Protein AF-A0A957D591-F1 (afdb_monomer_lite)

Radius of gyration: 12.86 Å; chains: 1; bounding box: 23×28×40 Å

Secondary structure (DSSP, 8-state):
------TTEEEEEE-SSEEEEEEE-SS-EEEEEEETTEEEEEEHHHHHHHHHHHHH--

Sequence (58 aa):
MDNNHNDNDEMLAESDNFAVWRSEEIDDVLYHIEMGGITLHLTSEEWDEFSILIKSAS

pLDDT: mean 88.18, std 16.73, range [35.78, 98.19]

Foldseek 3Di:
DDPPPPVFKAWDDDDPAWTWIWGDDPPFIWIWIGGNPDIDIDTPVRVVVVVVVVVVVD

Structure (mmCIF, N/CA/C/O backb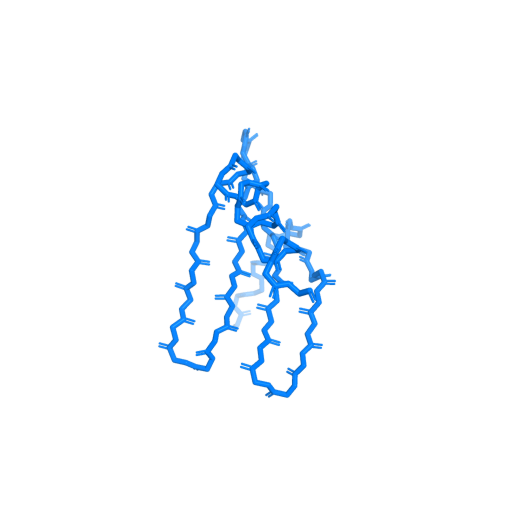one):
data_AF-A0A957D591-F1
#
_entry.id   AF-A0A957D591-F1
#
loop_
_atom_site.group_PDB
_atom_site.id
_atom_site.type_symbol
_atom_site.label_atom_id
_atom_site.label_alt_id
_atom_site.label_comp_id
_atom_site.label_asym_id
_atom_site.label_entity_id
_atom_site.label_seq_id
_atom_site.pdbx_PDB_ins_code
_atom_site.Cartn_x
_atom_site.Cartn_y
_atom_site.Cartn_z
_atom_site.occupancy
_atom_site.B_iso_or_equiv
_atom_site.auth_seq_id
_atom_site.auth_comp_id
_atom_site.auth_asym_id
_atom_site.auth_atom_id
_atom_site.pdbx_PDB_model_num
ATOM 1 N N . MET A 1 1 ? 2.927 -16.522 -23.396 1.00 35.78 1 MET A N 1
ATOM 2 C CA . MET A 1 1 ? 2.884 -15.934 -22.046 1.00 35.78 1 MET A CA 1
ATOM 3 C C . MET A 1 1 ? 4.009 -14.925 -22.048 1.00 35.78 1 MET A C 1
ATOM 5 O O . MET A 1 1 ? 5.160 -15.337 -22.019 1.00 35.78 1 MET A O 1
ATOM 9 N N . ASP A 1 2 ? 3.679 -13.663 -22.318 1.00 37.31 2 ASP A N 1
ATOM 10 C CA . ASP A 1 2 ? 4.660 -12.578 -22.349 1.00 37.31 2 ASP A CA 1
ATOM 11 C C . AS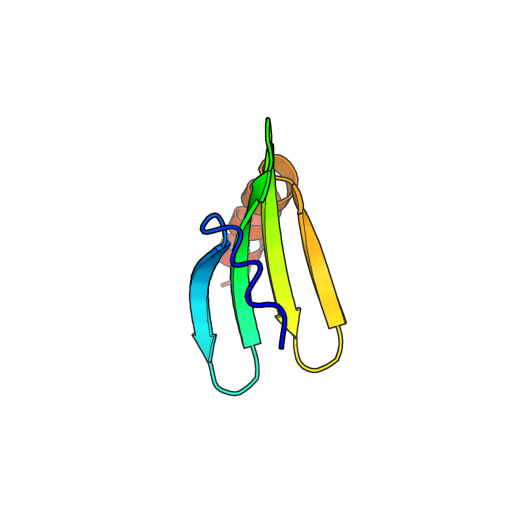P A 1 2 ? 5.099 -12.297 -20.915 1.00 37.31 2 ASP A C 1
ATOM 13 O O . ASP A 1 2 ? 4.345 -11.739 -20.123 1.00 37.31 2 ASP A O 1
ATOM 17 N N . ASN A 1 3 ? 6.309 -12.734 -20.577 1.00 45.69 3 ASN A N 1
ATOM 18 C CA . ASN A 1 3 ? 6.978 -12.363 -19.339 1.00 45.69 3 ASN A CA 1
ATOM 19 C C . ASN A 1 3 ? 7.672 -11.019 -19.568 1.00 45.69 3 ASN A C 1
ATOM 21 O O . ASN A 1 3 ? 8.885 -10.965 -19.751 1.00 45.69 3 ASN A O 1
ATOM 25 N N . ASN A 1 4 ? 6.893 -9.941 -19.594 1.00 44.62 4 ASN A N 1
ATOM 26 C CA . ASN A 1 4 ? 7.431 -8.592 -19.466 1.00 44.62 4 ASN A CA 1
ATOM 27 C C . ASN A 1 4 ? 7.558 -8.276 -17.966 1.00 44.62 4 ASN A C 1
ATOM 29 O O . ASN A 1 4 ? 6.729 -7.557 -17.417 1.00 44.62 4 ASN A O 1
ATOM 33 N N . HIS A 1 5 ? 8.530 -8.901 -17.288 1.00 47.72 5 HIS A N 1
ATOM 34 C CA . HIS A 1 5 ? 8.949 -8.467 -15.953 1.00 47.72 5 HIS A CA 1
ATOM 35 C C . HIS A 1 5 ? 9.662 -7.128 -16.131 1.00 47.72 5 HIS A C 1
ATOM 37 O O . HIS A 1 5 ? 10.813 -7.071 -16.559 1.00 47.72 5 HIS A O 1
ATOM 43 N N . ASN A 1 6 ? 8.938 -6.046 -15.872 1.00 49.38 6 ASN A N 1
ATOM 44 C CA . ASN A 1 6 ? 9.574 -4.812 -15.458 1.00 49.38 6 ASN A CA 1
ATOM 45 C C . ASN A 1 6 ? 10.065 -5.101 -14.029 1.00 49.38 6 ASN A C 1
ATOM 47 O O . ASN A 1 6 ? 9.239 -5.208 -13.129 1.00 49.38 6 ASN A O 1
ATOM 51 N N . ASP A 1 7 ? 11.362 -5.363 -13.841 1.00 56.75 7 ASP A N 1
ATOM 52 C CA . ASP A 1 7 ? 12.001 -5.763 -12.565 1.00 56.75 7 ASP A CA 1
ATOM 53 C C . ASP A 1 7 ? 12.025 -4.621 -11.518 1.00 56.75 7 ASP A C 1
ATOM 55 O O . ASP A 1 7 ? 12.998 -4.441 -10.788 1.00 56.75 7 ASP A O 1
ATOM 59 N N . ASN A 1 8 ? 10.961 -3.825 -11.452 1.00 78.12 8 ASN A N 1
ATOM 60 C CA . ASN A 1 8 ? 10.862 -2.621 -10.634 1.00 78.12 8 ASN A CA 1
ATOM 61 C C . ASN A 1 8 ? 9.852 -2.764 -9.483 1.00 78.12 8 ASN A C 1
ATOM 63 O O . ASN A 1 8 ? 9.667 -1.816 -8.720 1.00 78.12 8 ASN A O 1
ATOM 67 N N . ASP A 1 9 ? 9.202 -3.925 -9.360 1.00 90.81 9 ASP A N 1
ATOM 68 C CA . ASP A 1 9 ? 8.223 -4.195 -8.309 1.00 90.81 9 ASP A CA 1
ATOM 69 C C . ASP A 1 9 ? 8.895 -4.878 -7.106 1.00 90.81 9 ASP A C 1
ATOM 71 O O . ASP A 1 9 ? 9.532 -5.927 -7.230 1.00 90.81 9 ASP A O 1
ATOM 75 N N . GLU A 1 10 ? 8.730 -4.306 -5.914 1.00 94.56 10 GLU A N 1
ATOM 76 C CA . GLU A 1 10 ? 9.276 -4.819 -4.657 1.00 94.56 10 GLU A CA 1
ATOM 77 C C . GLU A 1 10 ? 8.162 -5.088 -3.641 1.00 94.56 10 GLU A C 1
ATOM 79 O O . GLU A 1 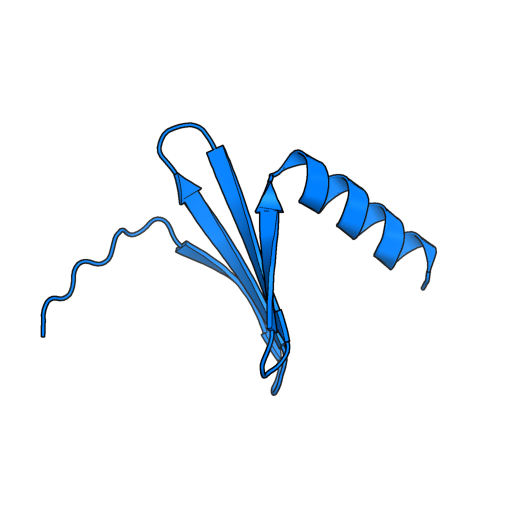10 ? 7.428 -4.184 -3.235 1.00 94.56 10 GLU A O 1
ATOM 84 N N . MET A 1 11 ? 8.070 -6.335 -3.174 1.00 95.94 11 MET A N 1
ATOM 85 C CA . MET A 1 11 ? 7.177 -6.719 -2.080 1.00 95.94 11 MET A CA 1
ATOM 86 C C . MET A 1 11 ? 7.743 -6.244 -0.736 1.00 95.94 11 MET A C 1
ATOM 88 O O . MET A 1 11 ? 8.844 -6.634 -0.351 1.00 95.94 11 MET A O 1
ATOM 92 N N . LEU A 1 12 ? 6.973 -5.444 0.003 1.00 96.62 12 LEU A N 1
ATOM 93 C CA . LEU A 1 12 ? 7.380 -4.878 1.294 1.00 96.62 12 LEU A CA 1
ATOM 94 C C . LEU A 1 12 ? 6.825 -5.680 2.474 1.00 96.62 12 LEU A C 1
ATOM 96 O O . LEU A 1 12 ? 7.510 -5.865 3.481 1.00 96.62 12 LEU A O 1
ATOM 100 N N . ALA A 1 13 ? 5.578 -6.140 2.365 1.00 95.81 13 ALA A N 1
ATOM 101 C CA . ALA A 1 13 ? 4.925 -6.969 3.371 1.00 95.81 13 ALA A CA 1
ATOM 102 C C . ALA A 1 13 ? 3.752 -7.743 2.762 1.00 95.81 13 ALA A C 1
ATOM 104 O O . ALA A 1 13 ? 3.004 -7.203 1.956 1.00 95.81 13 ALA A O 1
ATOM 105 N N . GLU A 1 14 ? 3.528 -8.973 3.214 1.00 96.25 14 GLU A N 1
ATOM 106 C CA . GLU A 1 14 ? 2.362 -9.769 2.827 1.00 96.25 14 GLU A CA 1
ATOM 107 C C . GLU A 1 14 ? 1.812 -10.569 4.013 1.00 96.25 14 GLU A C 1
ATOM 109 O O . GLU A 1 14 ? 2.507 -10.871 4.985 1.00 96.25 14 GLU A O 1
ATOM 114 N N . SER A 1 15 ? 0.527 -10.888 3.935 1.00 94.62 15 SER A N 1
ATOM 115 C CA . SER A 1 15 ? -0.220 -11.755 4.841 1.00 94.62 15 SER A CA 1
ATOM 116 C C . SER A 1 15 ? -1.300 -12.487 4.041 1.00 94.62 15 SER A C 1
ATOM 118 O O . SER A 1 15 ? -1.470 -12.231 2.853 1.00 94.62 15 SER A O 1
ATOM 120 N N . ASP A 1 16 ? -2.098 -13.331 4.696 1.00 93.56 16 ASP A N 1
ATOM 121 C CA . ASP A 1 16 ? -3.111 -14.150 4.017 1.00 93.56 16 ASP A CA 1
ATOM 122 C C . ASP A 1 16 ? -4.123 -13.355 3.167 1.00 93.56 16 ASP A C 1
ATOM 124 O O . ASP A 1 16 ? -4.638 -13.885 2.187 1.00 93.56 16 ASP A O 1
ATOM 128 N N . ASN A 1 17 ? -4.444 -12.106 3.539 1.00 93.69 17 ASN A N 1
ATOM 129 C CA . ASN A 1 17 ? -5.467 -11.293 2.854 1.00 93.69 17 ASN A CA 1
ATOM 130 C C . ASN A 1 17 ? -5.000 -9.884 2.462 1.00 93.69 17 ASN A C 1
ATOM 132 O O . ASN A 1 17 ? -5.790 -9.115 1.908 1.00 93.69 17 ASN A O 1
ATOM 136 N N . PHE A 1 18 ? -3.759 -9.529 2.791 1.00 96.12 18 PHE A N 1
ATOM 137 C CA . PHE A 1 18 ? -3.236 -8.183 2.592 1.00 96.12 18 PHE A CA 1
ATOM 138 C C . PHE A 1 18 ? -1.814 -8.231 2.075 1.00 96.12 18 PHE A C 1
ATOM 140 O O . PHE A 1 18 ? -1.014 -9.011 2.590 1.00 96.12 18 PHE A O 1
ATOM 147 N N . ALA A 1 19 ? -1.496 -7.346 1.140 1.00 96.94 19 ALA A N 1
ATOM 148 C CA . ALA A 1 19 ? -0.141 -7.153 0.655 1.00 96.94 19 ALA A CA 1
ATOM 149 C C . ALA A 1 19 ? 0.168 -5.665 0.510 1.00 96.94 19 ALA A C 1
ATOM 151 O O . ALA A 1 19 ? -0.715 -4.851 0.242 1.00 96.94 19 ALA A O 1
ATOM 152 N N . VAL A 1 20 ? 1.434 -5.324 0.702 1.00 97.56 20 VAL A N 1
ATOM 153 C CA . VAL A 1 20 ? 2.000 -4.021 0.397 1.00 97.56 20 VAL A CA 1
ATOM 154 C C . VAL A 1 20 ? 3.219 -4.249 -0.476 1.00 97.56 20 VAL A C 1
ATOM 156 O O . VAL A 1 20 ? 4.175 -4.904 -0.057 1.00 97.56 20 VAL A O 1
ATOM 159 N N . TRP A 1 21 ? 3.203 -3.669 -1.663 1.00 96.62 21 TRP A N 1
ATOM 160 C CA . TRP A 1 21 ? 4.326 -3.682 -2.588 1.00 96.62 21 TRP A CA 1
ATOM 161 C C . TRP A 1 21 ? 4.500 -2.297 -3.202 1.00 96.62 21 TRP A C 1
ATOM 163 O O . TRP A 1 21 ? 3.615 -1.448 -3.106 1.00 96.62 21 TRP A O 1
ATOM 173 N N . ARG A 1 22 ? 5.664 -2.031 -3.783 1.00 96.12 22 ARG A N 1
ATOM 174 C CA . ARG A 1 22 ? 5.947 -0.773 -4.474 1.00 96.12 22 ARG A CA 1
ATOM 175 C C . ARG A 1 22 ? 6.439 -1.036 -5.883 1.00 96.12 22 ARG A C 1
ATOM 177 O O . ARG A 1 22 ? 7.075 -2.059 -6.098 1.00 96.12 22 ARG A O 1
ATOM 184 N N . SER A 1 23 ? 6.180 -0.108 -6.791 1.00 94.94 23 SER A N 1
ATOM 185 C CA . SER A 1 23 ? 6.720 -0.115 -8.150 1.00 94.94 23 SER A CA 1
ATOM 186 C C . SER A 1 23 ? 7.570 1.131 -8.382 1.00 94.94 23 SER A C 1
ATOM 188 O O . SER A 1 23 ? 7.157 2.242 -8.028 1.00 94.94 23 SER A O 1
ATOM 190 N N . GLU A 1 24 ? 8.757 0.955 -8.964 1.00 91.25 24 GLU A N 1
ATOM 191 C CA . GLU A 1 24 ? 9.571 2.066 -9.467 1.00 91.25 24 GLU A CA 1
ATOM 192 C C . GLU A 1 24 ? 9.132 2.447 -10.890 1.00 91.25 24 GLU A C 1
ATOM 194 O O . GLU A 1 24 ? 9.334 1.704 -11.858 1.00 91.25 24 GLU A O 1
ATOM 199 N N . GLU A 1 25 ? 8.544 3.633 -11.014 1.00 82.94 25 GLU A N 1
ATOM 200 C CA . GLU A 1 25 ? 8.306 4.318 -12.283 1.00 82.94 25 GLU A CA 1
ATOM 201 C C . 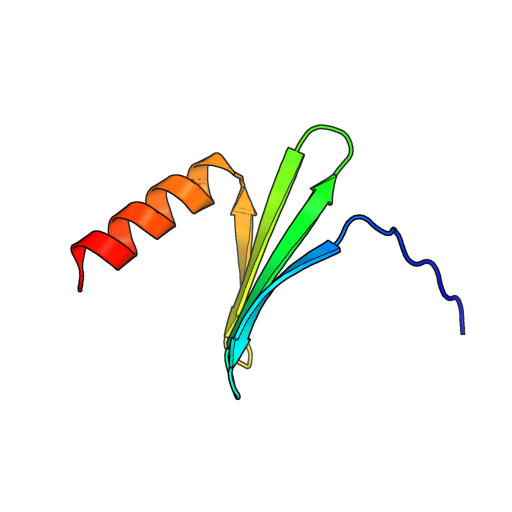GLU A 1 25 ? 9.497 5.239 -12.606 1.00 82.94 25 GLU A C 1
ATOM 203 O O . GLU A 1 25 ? 10.372 5.469 -11.775 1.00 82.94 25 GLU A O 1
ATOM 208 N N . ILE A 1 26 ? 9.555 5.779 -13.830 1.00 79.38 26 ILE A N 1
ATOM 209 C CA . ILE A 1 26 ? 10.733 6.501 -14.361 1.00 79.38 26 ILE A CA 1
ATOM 210 C C . ILE A 1 26 ? 11.239 7.636 -13.444 1.00 79.38 26 ILE A C 1
ATOM 212 O O . ILE A 1 26 ? 12.449 7.839 -13.379 1.00 79.38 26 ILE A O 1
ATOM 216 N N . ASP A 1 27 ? 10.344 8.341 -12.745 1.00 85.75 27 ASP A N 1
ATOM 217 C CA . ASP A 1 27 ? 10.684 9.446 -11.829 1.00 85.75 27 ASP A CA 1
ATOM 218 C C . ASP A 1 27 ? 10.024 9.325 -10.441 1.00 85.75 27 ASP A C 1
ATOM 220 O O . ASP A 1 27 ? 10.319 10.125 -9.555 1.00 85.75 27 ASP A O 1
ATOM 224 N N . ASP A 1 28 ? 9.148 8.339 -10.232 1.00 86.44 28 ASP A N 1
ATOM 225 C CA . ASP A 1 28 ? 8.299 8.248 -9.042 1.00 86.44 28 ASP A CA 1
ATOM 226 C C . ASP A 1 28 ? 8.222 6.815 -8.509 1.00 86.44 28 ASP A C 1
ATOM 228 O O . ASP A 1 28 ? 8.312 5.842 -9.254 1.00 86.44 28 ASP A O 1
ATOM 232 N N . VAL A 1 29 ? 7.994 6.683 -7.202 1.00 93.56 29 VAL A N 1
ATOM 233 C CA . VAL A 1 29 ? 7.672 5.400 -6.564 1.00 93.56 29 VAL A CA 1
ATOM 234 C C . VAL A 1 29 ? 6.209 5.411 -6.148 1.00 93.56 29 VAL A C 1
ATOM 236 O O . VAL A 1 29 ? 5.768 6.318 -5.428 1.00 93.56 29 VAL A O 1
ATOM 239 N N . LEU A 1 30 ? 5.478 4.380 -6.571 1.00 95.94 30 LEU A N 1
ATOM 240 C CA . LEU A 1 30 ? 4.096 4.138 -6.172 1.00 95.94 30 LEU A CA 1
ATOM 241 C C . LEU A 1 30 ? 4.027 2.968 -5.197 1.00 95.94 30 LEU A C 1
ATOM 243 O O . LEU A 1 30 ? 4.621 1.919 -5.430 1.00 95.94 30 LEU A O 1
ATOM 247 N N . TYR A 1 31 ? 3.272 3.147 -4.119 1.00 97.44 31 TYR A N 1
ATOM 248 C CA . TYR A 1 31 ? 2.971 2.113 -3.139 1.00 97.44 31 TYR A CA 1
ATOM 249 C C . TYR A 1 31 ? 1.564 1.575 -3.374 1.00 97.44 31 TYR A C 1
ATOM 251 O O . TYR A 1 31 ? 0.610 2.329 -3.575 1.00 97.44 31 TYR A O 1
ATOM 259 N N . HIS A 1 32 ? 1.439 0.257 -3.313 1.00 97.50 32 HIS A N 1
ATOM 260 C CA . HIS A 1 32 ? 0.222 -0.488 -3.589 1.00 97.50 32 HIS A CA 1
ATOM 261 C C . HIS A 1 32 ? -0.162 -1.265 -2.336 1.00 97.50 32 HIS A C 1
ATOM 263 O O . HIS A 1 32 ? 0.618 -2.085 -1.856 1.00 97.50 32 HIS A O 1
ATOM 269 N N . ILE A 1 33 ? -1.353 -1.004 -1.795 1.00 97.50 33 ILE A N 1
ATOM 270 C CA . ILE A 1 33 ? -1.913 -1.747 -0.658 1.00 97.50 33 ILE A CA 1
ATOM 271 C C . ILE A 1 33 ? -3.088 -2.571 -1.162 1.00 97.50 33 ILE A C 1
ATOM 273 O O . ILE A 1 33 ? -4.147 -2.024 -1.476 1.00 97.50 33 ILE A O 1
ATOM 277 N N . GLU A 1 34 ? -2.921 -3.884 -1.204 1.00 97.00 34 GLU A N 1
ATOM 278 C CA . GLU A 1 34 ? -3.968 -4.826 -1.577 1.00 97.00 34 GLU A CA 1
ATOM 279 C C . GLU A 1 34 ? -4.743 -5.279 -0.342 1.00 97.00 34 GLU A C 1
ATOM 281 O O . GLU A 1 34 ? -4.172 -5.729 0.651 1.00 97.00 34 GLU A O 1
ATOM 286 N N . MET A 1 35 ? -6.066 -5.165 -0.409 1.00 94.69 35 MET A N 1
ATOM 287 C CA . MET A 1 35 ? -6.997 -5.498 0.667 1.00 94.69 35 MET A CA 1
ATOM 288 C C . MET A 1 35 ? -8.142 -6.352 0.121 1.00 94.69 35 MET A C 1
ATOM 290 O O . MET A 1 35 ? -9.292 -5.909 0.053 1.00 94.69 35 MET A O 1
ATOM 294 N N . GLY A 1 36 ? -7.819 -7.575 -0.307 1.00 87.06 36 GLY A N 1
ATOM 295 C CA . GLY A 1 36 ? -8.757 -8.586 -0.810 1.00 87.06 36 GLY A CA 1
ATOM 296 C C . GLY A 1 36 ? -9.470 -8.238 -2.127 1.00 87.06 36 GLY A C 1
ATOM 297 O O . GLY A 1 36 ? -9.325 -8.950 -3.112 1.00 87.06 36 GLY A O 1
ATOM 298 N N . GLY A 1 37 ? -10.272 -7.170 -2.147 1.00 89.56 37 GLY A N 1
ATOM 299 C CA . GLY A 1 37 ? -11.032 -6.705 -3.316 1.00 89.56 37 GLY A CA 1
ATOM 300 C C . GLY A 1 37 ? -10.833 -5.227 -3.660 1.00 89.56 37 GLY A C 1
ATOM 301 O O . GLY A 1 37 ? -11.493 -4.724 -4.566 1.00 89.56 37 GLY A O 1
ATOM 302 N N . ILE A 1 38 ? -9.969 -4.524 -2.927 1.00 95.56 38 ILE A N 1
ATOM 303 C CA . ILE A 1 38 ? -9.619 -3.122 -3.167 1.00 95.56 38 ILE A CA 1
ATOM 304 C C . ILE A 1 38 ? -8.097 -3.014 -3.161 1.00 95.56 38 ILE A C 1
ATOM 306 O O . ILE A 1 38 ? -7.453 -3.585 -2.283 1.00 95.56 38 ILE A O 1
ATOM 310 N N . THR A 1 39 ? -7.553 -2.240 -4.097 1.00 95.94 39 THR A N 1
ATOM 311 C CA . THR A 1 39 ? -6.145 -1.836 -4.102 1.00 95.94 39 THR A CA 1
ATOM 312 C C . THR A 1 39 ? -6.075 -0.322 -3.968 1.00 95.94 39 THR A C 1
ATOM 314 O O . THR A 1 39 ? -6.760 0.398 -4.698 1.00 95.94 39 THR A O 1
ATOM 317 N N . LEU A 1 40 ? -5.288 0.164 -3.012 1.00 97.12 40 LEU A N 1
ATOM 318 C CA . LEU A 1 40 ? -4.955 1.582 -2.902 1.00 97.12 40 LEU A CA 1
ATOM 319 C C . LEU A 1 40 ? -3.616 1.827 -3.583 1.00 97.12 40 LEU A C 1
ATOM 321 O O . LEU A 1 40 ? -2.656 1.118 -3.298 1.00 97.12 40 LEU A O 1
ATOM 325 N N . HIS A 1 41 ? -3.572 2.845 -4.435 1.00 96.50 41 HIS A N 1
ATOM 326 C CA . HIS A 1 41 ? -2.353 3.346 -5.056 1.00 96.50 41 HIS A CA 1
ATOM 327 C C . HIS A 1 41 ? -2.011 4.677 -4.404 1.00 96.50 41 HIS A C 1
ATOM 329 O O . HIS A 1 41 ? -2.859 5.569 -4.367 1.00 96.50 41 HIS A O 1
ATOM 335 N N . LEU A 1 42 ? -0.801 4.786 -3.876 1.00 97.12 42 LEU A N 1
ATOM 336 C CA . LEU A 1 42 ? -0.327 5.955 -3.153 1.00 97.12 42 LEU A CA 1
ATOM 337 C C . LEU A 1 42 ? 0.991 6.410 -3.765 1.00 97.12 42 LEU A C 1
ATOM 339 O O . LEU A 1 42 ? 1.883 5.601 -4.020 1.00 97.12 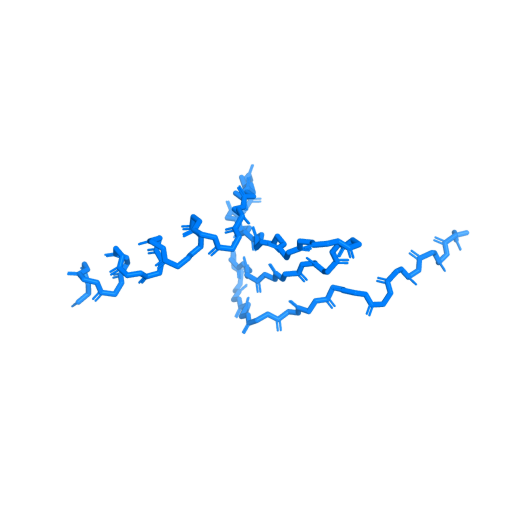42 LEU A O 1
ATOM 343 N N . THR A 1 43 ? 1.125 7.711 -3.970 1.00 96.69 43 THR A N 1
ATOM 344 C CA . THR A 1 43 ? 2.429 8.331 -4.217 1.00 96.69 43 THR A CA 1
ATOM 345 C C . THR A 1 43 ? 3.331 8.192 -2.990 1.00 96.69 43 THR A C 1
ATOM 347 O O . THR A 1 43 ? 2.876 7.866 -1.892 1.00 96.69 43 THR A O 1
ATOM 350 N N . SER A 1 44 ? 4.627 8.459 -3.157 1.00 95.69 44 SER A N 1
ATOM 351 C CA . SER A 1 44 ? 5.578 8.427 -2.038 1.00 95.69 44 SER A CA 1
ATOM 352 C C . SER A 1 44 ? 5.179 9.368 -0.889 1.00 95.69 44 SER A C 1
ATOM 354 O O . SER A 1 44 ? 5.278 8.979 0.271 1.00 95.69 44 SER A O 1
ATOM 356 N N . GLU A 1 45 ? 4.666 10.564 -1.199 1.00 96.81 45 GLU A N 1
ATOM 357 C CA . GLU A 1 45 ? 4.196 11.531 -0.194 1.00 96.81 45 GLU A CA 1
ATOM 358 C C . GLU A 1 45 ? 2.962 11.011 0.561 1.00 96.81 45 GLU A C 1
ATOM 360 O O . GLU A 1 45 ? 2.938 10.995 1.792 1.00 96.81 45 GLU A O 1
ATOM 365 N N . GLU A 1 46 ? 1.962 10.498 -0.162 1.00 97.94 46 GLU A N 1
ATOM 366 C CA . GLU A 1 46 ? 0.749 9.938 0.445 1.00 97.94 46 GLU A CA 1
ATOM 367 C C . GLU A 1 46 ? 1.046 8.687 1.285 1.00 97.94 46 GLU A C 1
ATOM 369 O O . GLU A 1 46 ? 0.426 8.475 2.328 1.00 97.94 46 GLU A O 1
ATOM 374 N N . TRP A 1 47 ? 2.001 7.856 0.855 1.00 97.19 47 TRP A N 1
ATOM 375 C CA . TRP A 1 47 ? 2.447 6.682 1.603 1.00 97.19 47 TRP A CA 1
ATOM 376 C C . TRP A 1 47 ? 3.079 7.057 2.945 1.00 97.19 47 TRP A C 1
ATOM 378 O O . TRP A 1 47 ? 2.790 6.414 3.962 1.00 97.19 47 TRP A O 1
ATOM 388 N N . ASP A 1 48 ? 3.920 8.092 2.965 1.00 97.31 48 ASP A N 1
ATOM 389 C CA . ASP A 1 48 ? 4.557 8.574 4.188 1.00 97.31 48 ASP A CA 1
ATOM 390 C C . ASP A 1 48 ? 3.509 9.104 5.177 1.00 97.31 48 ASP A C 1
ATOM 392 O O . ASP A 1 48 ? 3.502 8.706 6.350 1.00 97.31 48 ASP A O 1
ATOM 396 N N . GLU A 1 49 ? 2.566 9.928 4.710 1.00 98.19 49 GLU A N 1
ATOM 397 C CA . GLU A 1 49 ? 1.464 10.429 5.538 1.00 98.19 49 GLU A CA 1
ATOM 398 C C . GLU A 1 49 ? 0.569 9.296 6.060 1.00 98.19 49 GLU A C 1
ATOM 400 O O . GLU A 1 49 ? 0.256 9.238 7.256 1.00 98.19 49 GLU A O 1
ATOM 405 N N . PHE A 1 50 ? 0.201 8.348 5.194 1.00 97.19 50 PHE A N 1
ATOM 406 C CA . PHE A 1 50 ? -0.597 7.182 5.566 1.00 97.19 50 PHE A CA 1
ATOM 407 C C . PHE A 1 50 ? 0.119 6.317 6.612 1.00 97.19 50 PHE A C 1
ATOM 409 O O . PHE A 1 50 ? -0.472 5.927 7.623 1.00 97.19 50 PHE A O 1
ATOM 416 N N . SER A 1 51 ? 1.415 6.067 6.423 1.00 96.06 51 SER A N 1
ATOM 417 C CA . SER A 1 51 ? 2.240 5.302 7.360 1.00 96.06 51 SER A CA 1
ATOM 418 C C . SER A 1 51 ? 2.301 5.957 8.740 1.00 96.06 51 SER A C 1
ATOM 420 O O . SER A 1 51 ? 2.237 5.261 9.758 1.00 96.06 51 SER A O 1
ATOM 422 N N . ILE A 1 52 ? 2.414 7.288 8.798 1.00 97.75 52 ILE A N 1
ATOM 423 C CA . ILE A 1 52 ? 2.370 8.051 10.052 1.00 97.75 52 ILE A CA 1
ATOM 424 C C . ILE A 1 52 ? 0.994 7.920 10.712 1.00 97.75 52 ILE A C 1
ATOM 426 O O . ILE A 1 52 ? 0.922 7.671 11.919 1.00 97.75 52 ILE A O 1
ATOM 430 N N . LEU A 1 53 ? -0.088 8.052 9.941 1.00 97.75 53 LEU A N 1
ATOM 431 C CA . LEU A 1 53 ? -1.456 7.933 10.444 1.00 97.75 53 LEU A CA 1
ATOM 432 C C . LEU A 1 53 ? -1.704 6.567 11.098 1.00 97.75 53 LEU A C 1
ATOM 434 O O . LEU A 1 53 ? -2.162 6.515 12.238 1.00 97.75 53 LEU A O 1
ATOM 438 N N . ILE A 1 54 ? -1.359 5.470 10.415 1.00 96.19 54 ILE A N 1
ATOM 439 C CA . ILE A 1 54 ? -1.562 4.109 10.933 1.00 96.19 54 ILE A CA 1
ATOM 440 C C . ILE A 1 54 ? -0.738 3.867 12.201 1.00 96.19 54 ILE A C 1
ATOM 442 O O . ILE A 1 54 ? -1.278 3.375 13.190 1.00 96.19 54 ILE A O 1
ATOM 446 N N . LYS A 1 55 ? 0.540 4.272 12.215 1.00 95.88 55 LYS A N 1
ATOM 447 C CA . LYS A 1 55 ? 1.405 4.163 13.408 1.00 95.88 55 LYS A CA 1
ATOM 448 C C . LYS A 1 55 ? 0.899 4.995 14.586 1.00 95.88 55 LYS A C 1
ATOM 450 O O . LYS A 1 55 ? 1.154 4.645 15.72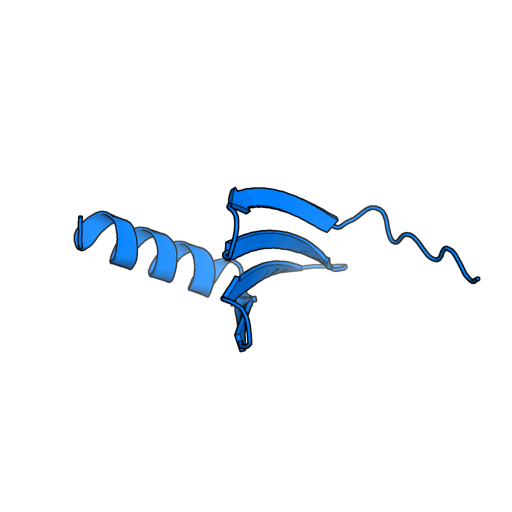9 1.00 95.88 55 LYS A O 1
ATOM 455 N N . SER A 1 56 ? 0.206 6.100 14.321 1.00 97.06 56 SER A N 1
ATOM 456 C CA . SER A 1 56 ? -0.381 6.945 15.369 1.00 97.06 56 SER A CA 1
ATOM 457 C C . SER A 1 56 ? -1.688 6.376 15.931 1.00 97.06 56 SER A C 1
ATOM 459 O O . SER A 1 56 ? -2.131 6.807 16.993 1.00 97.06 56 SER A O 1
ATOM 461 N N . ALA A 1 57 ? -2.322 5.440 15.220 1.00 93.88 57 ALA A N 1
ATOM 462 C CA . ALA A 1 57 ? -3.572 4.798 15.617 1.00 93.88 57 ALA A CA 1
ATOM 463 C C . ALA A 1 57 ? -3.374 3.471 16.381 1.00 93.88 57 ALA A C 1
ATOM 465 O O . ALA A 1 57 ? -4.361 2.889 16.837 1.00 93.88 57 ALA A O 1
ATOM 466 N N . SER A 1 58 ? -2.130 2.995 16.509 1.00 78.81 58 SER A N 1
ATOM 467 C CA . SER A 1 58 ? -1.734 1.782 17.245 1.00 78.81 58 SER A CA 1
ATOM 468 C C . SER A 1 58 ? -1.124 2.105 18.603 1.00 78.81 58 SER A C 1
ATOM 470 O O . SER A 1 58 ? -1.467 1.407 19.581 1.00 78.81 58 SER A O 1
#